Protein AF-A0AAW6U6F9-F1 (afdb_monomer_lite)

pLDDT: mean 71.2, std 16.01, range [40.53, 93.12]

Secondary structure (DSSP, 8-state):
---SSSHHHHHHHHHHHHHHT-PPPP------EEE--TTT--EEE-PPP------PPPP------PPPP---PPP--PPPP----PPPP-------PPP--PPPPEEEEEEEE-TTS-EEEEEEEEETTEEE-TTS-EESSPPPHHHHHHHHT-

Organism: NCBI:txid3044600

Foldseek 3Di:
DDDDPPVVVVVVVVVVVVVVPDDDDDDDPQPWDWDDDPPPDTDTDGDDDDDDDDDDDDDDDPPPDPDDDPPPDDDDDDDDDDDDPDDDDDPDDDPDDPPPPDPDFDWDWDWAQDPVRDIDIWIWTDDPQWTATPVGDIGSDDDDNVVVCVVVPD

Radius of gyration: 53.44 Å; chains: 1; bounding box: 116×43×104 Å

Sequence (154 aa):
MTRQRLIPIVTVVAVLFALLATPAPAQAKTSARVVISPDIGLGIWIGRNVERHRPYGPPRRPVVVPVPRLRRFKPVWTPPPRVVVVPPPVVRRVIVAPPVVEPAPTTITVWITNSNGSMTSIQLTREGSWYRGPRGEYYTSIPTNEQLRVVYGF

Structure (mmCIF, N/CA/C/O backbone):
data_AF-A0AAW6U6F9-F1
#
_entry.id   AF-A0AAW6U6F9-F1
#
loop_
_atom_site.group_PDB
_atom_site.id
_atom_site.type_symbol
_atom_site.label_atom_id
_atom_site.label_alt_id
_atom_site.label_comp_id
_atom_site.label_asym_id
_atom_site.label_entity_id
_atom_site.label_seq_id
_atom_site.pdbx_PDB_ins_code
_atom_site.Cartn_x
_atom_site.Cartn_y
_atom_site.Cartn_z
_atom_site.occupancy
_atom_site.B_iso_or_equiv
_atom_site.auth_seq_id
_atom_site.auth_comp_id
_atom_site.auth_asym_id
_atom_site.auth_atom_id
_atom_site.pdbx_PDB_model_num
ATOM 1 N N . MET A 1 1 ? 59.796 -7.684 31.134 1.00 49.34 1 MET A N 1
ATOM 2 C CA . MET A 1 1 ? 60.751 -8.336 30.210 1.00 49.34 1 MET A CA 1
ATOM 3 C C . MET A 1 1 ? 60.097 -8.515 28.840 1.00 49.34 1 MET A C 1
ATOM 5 O O . MET A 1 1 ? 58.928 -8.867 28.782 1.00 49.34 1 MET A O 1
ATOM 9 N N . THR A 1 2 ? 60.871 -8.221 27.783 1.00 56.47 2 THR A N 1
ATOM 10 C CA . THR A 1 2 ? 60.766 -8.703 26.382 1.00 56.47 2 THR A CA 1
ATOM 11 C C . THR A 1 2 ? 59.592 -8.271 25.481 1.00 56.47 2 THR A C 1
ATOM 13 O O . THR A 1 2 ? 58.750 -9.087 25.129 1.00 56.47 2 THR A O 1
ATOM 16 N N . ARG A 1 3 ? 59.635 -7.030 24.958 1.00 56.12 3 ARG A N 1
ATOM 17 C CA . ARG A 1 3 ? 59.036 -6.634 23.652 1.00 56.12 3 ARG A CA 1
ATOM 18 C C . ARG A 1 3 ? 59.840 -5.528 22.942 1.00 56.12 3 ARG A C 1
ATOM 20 O O . ARG A 1 3 ? 59.291 -4.532 22.496 1.00 56.12 3 ARG A O 1
ATOM 27 N N . GLN A 1 4 ? 61.165 -5.669 22.863 1.00 55.50 4 GLN A N 1
ATOM 28 C CA . GLN A 1 4 ? 62.021 -4.584 22.347 1.00 55.50 4 GLN A CA 1
ATOM 29 C C . GLN A 1 4 ? 63.165 -5.049 21.433 1.00 55.50 4 GLN A C 1
ATOM 31 O O . GLN A 1 4 ? 64.184 -4.380 21.325 1.00 55.50 4 GLN A O 1
ATOM 36 N N . ARG A 1 5 ? 63.020 -6.208 20.772 1.00 56.69 5 ARG A N 1
ATOM 37 C CA . ARG A 1 5 ? 64.068 -6.764 19.888 1.00 56.69 5 ARG A CA 1
ATOM 38 C C . ARG A 1 5 ? 63.605 -7.196 18.488 1.00 56.69 5 ARG A C 1
ATOM 40 O O . ARG A 1 5 ? 64.363 -7.854 17.794 1.00 56.69 5 ARG A O 1
ATOM 47 N N . LEU A 1 6 ? 62.399 -6.821 18.048 1.00 57.53 6 LEU A N 1
ATOM 48 C CA . LEU A 1 6 ? 61.885 -7.201 16.716 1.00 57.53 6 LEU A CA 1
ATOM 49 C C . LEU A 1 6 ? 61.965 -6.097 15.651 1.00 57.53 6 LEU A C 1
ATOM 51 O O . LEU A 1 6 ? 61.829 -6.388 14.469 1.00 57.53 6 LEU A O 1
ATOM 55 N N . ILE A 1 7 ? 62.244 -4.849 16.032 1.00 55.44 7 ILE A N 1
ATOM 56 C CA . ILE A 1 7 ? 62.323 -3.733 15.078 1.00 55.44 7 ILE A CA 1
ATOM 57 C C . ILE A 1 7 ? 63.614 -3.733 14.223 1.00 55.44 7 ILE A C 1
ATOM 59 O O . ILE A 1 7 ? 63.504 -3.424 13.039 1.00 55.44 7 ILE A O 1
ATOM 63 N N . PRO A 1 8 ? 64.818 -4.129 14.701 1.00 55.91 8 PRO A N 1
ATOM 64 C CA . PRO A 1 8 ? 66.014 -4.018 13.858 1.00 55.91 8 PRO A CA 1
ATOM 65 C C . PRO A 1 8 ? 66.144 -5.133 12.806 1.00 55.91 8 PRO A C 1
ATOM 67 O O . PRO A 1 8 ? 66.961 -5.019 11.902 1.00 55.91 8 PRO A O 1
ATOM 70 N N . ILE A 1 9 ? 65.364 -6.216 12.897 1.00 58.59 9 ILE A N 1
ATOM 71 C CA . ILE A 1 9 ? 65.490 -7.361 11.978 1.00 58.59 9 ILE A CA 1
ATOM 72 C C . ILE A 1 9 ? 64.765 -7.086 10.654 1.00 58.59 9 ILE A C 1
ATOM 74 O O . ILE A 1 9 ? 65.253 -7.455 9.589 1.00 58.59 9 ILE A O 1
ATOM 78 N N . VAL A 1 10 ? 63.633 -6.378 10.694 1.00 59.34 10 VAL A N 1
ATOM 79 C CA . VAL A 1 10 ? 62.832 -6.091 9.492 1.00 59.34 10 VAL A CA 1
ATOM 80 C C . VAL A 1 10 ? 63.533 -5.083 8.571 1.00 59.34 10 VAL A C 1
ATOM 82 O O . VAL A 1 10 ? 63.448 -5.200 7.350 1.00 59.34 10 VAL A O 1
ATOM 85 N N . THR A 1 11 ? 64.295 -4.135 9.124 1.00 61.22 11 THR A N 1
ATOM 86 C CA . THR A 1 11 ? 65.036 -3.144 8.326 1.00 61.22 11 THR A CA 1
ATOM 87 C C . THR A 1 11 ? 66.242 -3.748 7.605 1.00 61.22 11 THR A C 1
ATOM 89 O O . THR A 1 11 ? 66.498 -3.397 6.455 1.00 61.22 11 THR A O 1
ATOM 92 N N . VAL A 1 12 ? 66.946 -4.703 8.221 1.00 65.56 12 VAL A N 1
ATOM 93 C CA . VAL A 1 12 ? 68.102 -5.371 7.596 1.00 65.56 12 VAL A CA 1
ATOM 94 C C . VAL A 1 12 ? 67.678 -6.213 6.386 1.00 65.56 12 VAL A C 1
ATOM 96 O O . VAL A 1 12 ? 68.359 -6.200 5.362 1.00 65.56 12 VAL A O 1
ATOM 99 N N . VAL A 1 13 ? 66.524 -6.884 6.455 1.00 65.69 13 VAL A N 1
ATOM 100 C CA . VAL A 1 13 ? 66.012 -7.703 5.340 1.00 65.69 13 VAL A CA 1
ATOM 101 C C . VAL A 1 13 ? 65.607 -6.839 4.139 1.00 65.69 13 VAL A C 1
ATOM 103 O O . VAL A 1 13 ? 65.897 -7.207 3.001 1.00 65.69 13 VAL A O 1
ATOM 106 N N . ALA A 1 14 ? 65.012 -5.664 4.366 1.00 58.50 14 ALA A N 1
ATOM 107 C CA . ALA A 1 14 ? 64.622 -4.754 3.285 1.00 58.50 14 ALA A CA 1
ATOM 108 C C . ALA A 1 14 ? 65.833 -4.156 2.539 1.00 58.50 14 ALA A C 1
ATOM 110 O O . ALA A 1 14 ? 65.817 -4.065 1.311 1.00 58.50 14 ALA A O 1
ATOM 111 N N . VAL A 1 15 ? 66.907 -3.805 3.257 1.00 60.84 15 VAL A N 1
ATOM 112 C CA . VAL A 1 15 ? 68.148 -3.298 2.638 1.00 60.84 15 VAL A CA 1
ATOM 113 C C . VAL A 1 15 ? 68.863 -4.400 1.850 1.00 60.84 15 VAL A C 1
ATOM 115 O O . VAL A 1 15 ? 69.363 -4.147 0.754 1.00 60.84 15 VAL A O 1
ATOM 118 N N . LEU A 1 16 ? 68.858 -5.638 2.355 1.00 59.59 16 LEU A N 1
ATOM 119 C CA . LEU A 1 16 ? 69.468 -6.772 1.659 1.00 59.59 16 LEU A CA 1
ATOM 120 C C . LEU A 1 16 ? 68.742 -7.095 0.343 1.00 59.59 16 LEU A C 1
ATOM 122 O O . LEU A 1 16 ? 69.390 -7.357 -0.670 1.00 59.59 16 LEU A O 1
ATOM 126 N N . PHE A 1 17 ? 67.408 -7.014 0.327 1.00 56.38 17 PHE A N 1
ATOM 127 C CA . PHE A 1 17 ? 66.619 -7.253 -0.885 1.00 56.38 17 PHE A CA 1
ATOM 128 C C . PHE A 1 17 ? 66.815 -6.152 -1.942 1.00 56.38 17 PHE A C 1
ATOM 130 O O . PHE A 1 17 ? 66.846 -6.445 -3.136 1.00 56.38 17 PHE A O 1
ATOM 137 N N . ALA A 1 18 ? 67.024 -4.900 -1.518 1.00 56.25 18 ALA A N 1
ATOM 138 C CA . ALA A 1 18 ? 67.347 -3.794 -2.420 1.00 56.25 18 ALA A CA 1
ATOM 139 C C . ALA A 1 18 ? 68.764 -3.904 -3.020 1.00 56.25 18 ALA A C 1
ATOM 141 O O . ALA A 1 18 ? 68.969 -3.508 -4.166 1.00 56.25 18 ALA A O 1
ATOM 142 N N . LEU A 1 19 ? 69.730 -4.485 -2.294 1.00 56.97 19 LEU A N 1
ATOM 143 C CA . LEU A 1 19 ? 71.067 -4.754 -2.841 1.00 56.97 19 LEU A CA 1
ATOM 144 C C . LEU A 1 19 ? 71.080 -5.909 -3.857 1.00 56.97 19 LEU A C 1
ATOM 146 O O . LEU A 1 19 ? 71.843 -5.864 -4.822 1.00 56.97 19 LEU A O 1
ATOM 150 N N . LEU A 1 20 ? 70.238 -6.928 -3.663 1.00 54.41 20 LEU A N 1
ATOM 151 C CA . LEU A 1 20 ? 70.160 -8.096 -4.553 1.00 54.41 20 LEU A CA 1
ATOM 152 C C . LEU A 1 20 ? 69.439 -7.811 -5.882 1.00 54.41 20 LEU A C 1
ATOM 154 O O . LEU A 1 20 ? 69.618 -8.558 -6.840 1.00 54.41 20 LEU A O 1
ATOM 158 N N . ALA A 1 21 ? 68.663 -6.730 -5.970 1.00 56.44 21 ALA A N 1
ATOM 159 C CA . ALA A 1 21 ? 67.891 -6.364 -7.158 1.00 56.44 21 ALA A CA 1
ATOM 160 C C . ALA A 1 21 ? 68.538 -5.227 -7.976 1.00 56.44 21 ALA A C 1
ATOM 162 O O . ALA A 1 21 ? 67.852 -4.307 -8.420 1.00 56.44 21 ALA A O 1
ATOM 163 N N . THR A 1 22 ? 69.856 -5.273 -8.196 1.00 56.44 22 THR A N 1
ATOM 164 C CA . THR A 1 22 ? 70.528 -4.347 -9.124 1.00 56.44 22 THR A CA 1
ATOM 165 C C . THR A 1 22 ? 70.576 -4.941 -10.540 1.00 56.44 22 THR A C 1
ATOM 167 O O . THR A 1 22 ? 71.253 -5.945 -10.763 1.00 56.44 22 THR A O 1
ATOM 170 N N . PRO A 1 23 ? 69.882 -4.364 -11.541 1.00 51.75 23 PRO A N 1
ATOM 171 C CA . PRO A 1 23 ? 70.108 -4.738 -12.931 1.00 51.75 23 PRO A CA 1
ATOM 172 C C . PRO A 1 23 ? 71.481 -4.221 -13.383 1.00 51.75 23 PRO A C 1
ATOM 174 O O . PRO A 1 23 ? 71.801 -3.040 -13.240 1.00 51.75 23 PRO A O 1
ATOM 177 N N . ALA A 1 24 ? 72.297 -5.121 -13.931 1.00 50.06 24 ALA A N 1
ATOM 178 C CA . ALA A 1 24 ? 73.609 -4.816 -14.489 1.00 50.06 24 ALA A CA 1
ATOM 179 C C . ALA A 1 24 ? 73.515 -3.729 -15.584 1.00 50.06 24 ALA A C 1
ATOM 181 O O . ALA A 1 24 ? 72.732 -3.887 -16.525 1.00 50.06 24 ALA A O 1
ATOM 182 N N . PRO A 1 25 ? 74.317 -2.647 -15.532 1.00 49.09 25 PRO A N 1
ATOM 183 C CA . PRO A 1 25 ? 74.393 -1.707 -16.639 1.00 49.09 25 PRO A CA 1
ATOM 184 C C . PRO A 1 25 ? 75.186 -2.346 -17.785 1.00 49.09 25 PRO A C 1
ATOM 186 O O . PRO A 1 25 ? 76.371 -2.655 -17.650 1.00 49.09 25 PRO A O 1
ATOM 189 N N . ALA A 1 26 ? 74.527 -2.546 -18.928 1.00 48.19 26 ALA A N 1
ATOM 190 C CA . ALA A 1 26 ? 75.173 -2.956 -20.167 1.00 48.19 26 ALA A CA 1
ATOM 191 C C . ALA A 1 26 ? 76.315 -1.982 -20.501 1.00 48.19 26 ALA A C 1
ATOM 193 O O . ALA A 1 26 ? 76.119 -0.780 -20.687 1.00 48.19 26 ALA A O 1
ATOM 194 N N . GLN A 1 27 ? 77.527 -2.525 -20.544 1.00 48.22 27 GLN A N 1
ATOM 195 C CA . GLN A 1 27 ? 78.779 -1.809 -20.731 1.00 48.22 27 GLN A CA 1
ATOM 196 C C . GLN A 1 27 ? 78.918 -1.324 -22.188 1.00 48.22 27 GLN A C 1
ATOM 198 O O . GLN A 1 27 ? 79.653 -1.896 -22.988 1.00 48.22 27 GLN A O 1
ATOM 203 N N . ALA A 1 28 ? 78.221 -0.248 -22.557 1.00 43.94 28 ALA A N 1
ATOM 204 C CA . ALA A 1 28 ? 78.501 0.484 -23.787 1.00 43.94 28 ALA A CA 1
ATOM 205 C C . ALA A 1 28 ? 79.677 1.441 -23.535 1.00 43.94 28 ALA A C 1
ATOM 207 O O . ALA A 1 28 ? 79.509 2.510 -22.945 1.00 43.94 28 ALA A O 1
ATOM 208 N N . LYS A 1 29 ? 80.886 1.058 -23.974 1.00 49.31 29 LYS A N 1
ATOM 209 C CA . LYS A 1 29 ? 82.058 1.951 -24.027 1.00 49.31 29 LYS A CA 1
ATOM 210 C C . LYS A 1 29 ? 81.768 3.104 -24.992 1.00 49.31 29 LYS A C 1
ATOM 212 O O . LYS A 1 29 ? 82.071 3.036 -26.179 1.00 49.31 29 LYS A O 1
ATOM 217 N N . THR A 1 30 ? 81.179 4.165 -24.459 1.00 44.19 30 THR A N 1
ATOM 218 C CA . THR A 1 30 ? 80.916 5.415 -25.168 1.00 44.19 30 THR A CA 1
ATOM 219 C C . THR A 1 30 ? 81.812 6.459 -24.527 1.00 44.19 30 THR A C 1
ATOM 221 O O . THR A 1 30 ? 81.578 6.882 -23.399 1.00 44.19 30 THR A O 1
ATOM 224 N N . SER A 1 31 ? 82.905 6.816 -25.197 1.00 50.88 31 SER A N 1
ATOM 225 C CA . SER A 1 31 ? 83.796 7.878 -24.734 1.00 50.88 31 SER A CA 1
ATOM 226 C C . SER A 1 31 ? 83.095 9.223 -24.925 1.00 50.88 31 SER A C 1
ATOM 228 O O . SER A 1 31 ? 83.178 9.823 -25.995 1.00 50.88 31 SER A O 1
ATOM 230 N N . ALA A 1 32 ? 82.365 9.668 -23.906 1.00 43.59 32 ALA A N 1
ATOM 231 C CA . ALA A 1 32 ? 81.801 11.006 -23.844 1.00 43.59 32 ALA A CA 1
ATOM 232 C C . ALA A 1 32 ? 82.883 11.973 -23.350 1.00 43.59 32 ALA A C 1
ATOM 234 O O . ALA A 1 32 ? 83.459 11.779 -22.278 1.00 43.59 32 ALA A O 1
ATOM 235 N N . ARG A 1 33 ? 83.177 13.013 -24.132 1.00 53.19 33 ARG A N 1
ATOM 236 C CA . ARG A 1 33 ? 83.961 14.159 -23.664 1.00 53.19 33 ARG A CA 1
ATOM 237 C C . ARG A 1 33 ? 83.014 15.328 -23.447 1.00 53.19 33 ARG A C 1
ATOM 239 O O . ARG A 1 33 ? 82.230 15.664 -24.329 1.00 53.19 33 ARG A O 1
ATOM 246 N N . VAL A 1 34 ? 83.103 15.921 -22.263 1.00 47.06 34 VAL A N 1
ATOM 247 C CA . VAL A 1 34 ? 82.388 17.145 -21.910 1.00 47.06 34 VAL A CA 1
ATOM 248 C C . VAL A 1 34 ? 83.285 18.314 -22.289 1.00 47.06 34 VAL A C 1
ATOM 250 O O . VAL A 1 34 ? 84.430 18.384 -21.844 1.00 47.06 34 VAL A O 1
ATOM 253 N N . VAL A 1 35 ? 82.777 19.207 -23.132 1.00 54.94 35 VAL A N 1
ATOM 254 C CA . VAL A 1 35 ? 83.449 20.458 -23.485 1.00 54.94 35 VAL A CA 1
ATOM 255 C C . VAL A 1 35 ? 82.568 21.591 -22.977 1.00 54.94 35 VAL A C 1
ATOM 257 O O . VAL A 1 35 ? 81.384 21.649 -23.303 1.00 54.94 35 VAL A O 1
ATOM 260 N N . ILE A 1 36 ? 83.130 22.463 -22.143 1.00 44.50 36 ILE A N 1
ATOM 261 C CA . ILE A 1 36 ? 82.442 23.650 -21.631 1.00 44.50 36 ILE A CA 1
ATOM 262 C C . ILE A 1 36 ? 82.895 24.823 -22.497 1.00 44.50 36 ILE A C 1
ATOM 264 O O . ILE A 1 36 ? 84.073 25.171 -22.482 1.00 44.50 36 ILE A O 1
ATOM 268 N N . SER A 1 37 ? 81.972 25.399 -23.268 1.00 48.12 37 SE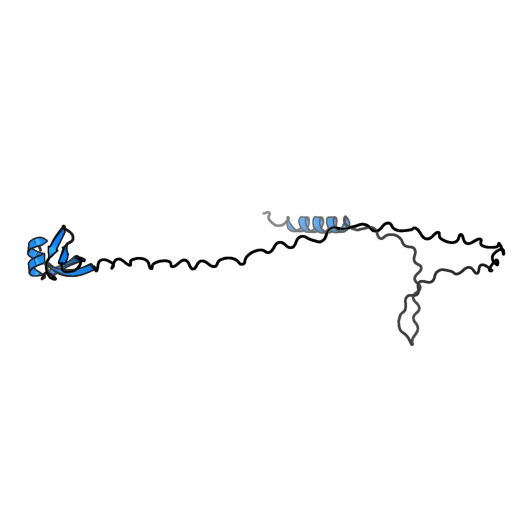R A N 1
ATOM 269 C CA . SER A 1 37 ? 82.209 26.608 -24.063 1.00 48.12 37 SER A CA 1
ATOM 270 C C . SER A 1 37 ? 81.341 27.740 -23.507 1.00 48.12 37 SER A C 1
ATOM 272 O O . SER A 1 37 ? 80.160 27.495 -23.246 1.00 48.12 37 SER A O 1
ATOM 274 N N . PRO A 1 38 ? 81.880 28.953 -23.303 1.00 51.78 38 PRO A N 1
ATOM 275 C CA . PRO A 1 38 ? 81.191 30.000 -22.547 1.00 51.78 38 PRO A CA 1
ATOM 276 C C . PRO A 1 38 ? 79.969 30.609 -23.255 1.00 51.78 38 PRO A C 1
ATOM 278 O O . PRO A 1 38 ? 79.126 31.180 -22.575 1.00 51.78 38 PRO A O 1
ATOM 281 N N . ASP A 1 39 ? 79.811 30.425 -24.572 1.00 55.97 39 ASP A N 1
ATOM 282 C CA . ASP A 1 39 ? 78.799 31.170 -25.340 1.00 55.97 39 ASP A CA 1
ATOM 283 C C . ASP A 1 39 ? 77.547 30.371 -25.761 1.00 55.97 39 ASP A C 1
ATOM 285 O O . ASP A 1 39 ? 76.578 30.972 -26.214 1.00 55.97 39 ASP A O 1
ATOM 289 N N . ILE A 1 40 ? 77.522 29.029 -25.661 1.00 53.28 40 ILE A N 1
ATOM 290 C CA . ILE A 1 40 ? 76.425 28.199 -26.240 1.00 53.28 40 ILE A CA 1
ATOM 291 C C . ILE A 1 40 ? 75.964 27.039 -25.319 1.00 53.28 40 ILE A C 1
ATOM 293 O O . ILE A 1 40 ? 75.127 26.217 -25.683 1.00 53.28 40 ILE A O 1
ATOM 297 N N . GLY A 1 41 ? 76.416 26.994 -24.064 1.00 44.59 41 GLY A N 1
ATOM 298 C CA . GLY A 1 41 ? 75.934 26.001 -23.098 1.00 44.59 41 GLY A CA 1
ATOM 299 C C . GLY A 1 41 ? 76.492 24.585 -23.307 1.00 44.59 41 GLY A C 1
ATOM 300 O O . GLY A 1 41 ? 77.196 24.274 -24.267 1.00 44.59 41 GLY A O 1
ATOM 301 N N . LEU A 1 42 ? 76.246 23.730 -22.315 1.00 40.53 42 LEU A N 1
ATOM 302 C CA . LEU A 1 42 ? 76.934 22.454 -22.114 1.00 40.53 42 LEU A CA 1
ATOM 303 C C . LEU A 1 42 ? 76.421 21.382 -23.096 1.00 40.53 42 LEU A C 1
ATOM 305 O O . LEU A 1 42 ? 75.276 20.945 -22.997 1.00 40.53 42 LEU A O 1
ATOM 309 N N . GLY A 1 43 ? 77.264 20.950 -24.040 1.00 46.22 43 GLY A N 1
ATOM 310 C CA . GLY A 1 43 ? 76.919 19.947 -25.054 1.00 46.22 43 GLY A CA 1
ATOM 311 C C . GLY A 1 43 ? 77.734 18.659 -24.912 1.00 46.22 43 GLY A C 1
ATOM 312 O O . GLY A 1 43 ? 78.957 18.699 -24.792 1.00 46.22 43 GLY A O 1
ATOM 313 N N . ILE A 1 44 ? 77.068 17.501 -24.951 1.00 46.56 44 ILE A N 1
ATOM 314 C CA . ILE A 1 44 ? 77.718 16.181 -24.981 1.00 46.56 44 ILE A CA 1
ATOM 315 C C . ILE A 1 44 ? 77.862 15.762 -26.448 1.00 46.56 44 ILE A C 1
ATOM 317 O O . ILE A 1 44 ? 76.860 15.554 -27.130 1.00 46.56 44 ILE A O 1
ATOM 321 N N . TRP A 1 45 ? 79.096 15.627 -26.942 1.00 50.50 45 TRP A N 1
ATOM 322 C CA . TRP A 1 45 ? 79.371 15.194 -28.319 1.00 50.50 45 TRP A CA 1
ATOM 323 C C . TRP A 1 45 ? 79.844 13.735 -28.340 1.00 50.50 45 TRP A C 1
ATOM 325 O O . TRP A 1 45 ? 80.841 13.386 -27.707 1.00 50.50 45 TRP A O 1
ATOM 335 N N . ILE A 1 46 ? 79.136 12.873 -29.077 1.00 46.72 46 ILE A N 1
ATOM 336 C CA . ILE A 1 46 ? 79.478 11.453 -29.259 1.00 46.72 46 ILE A CA 1
ATOM 337 C C . ILE A 1 46 ? 79.916 11.261 -30.716 1.00 46.72 46 ILE A C 1
ATOM 339 O O . ILE A 1 46 ? 79.100 10.998 -31.595 1.00 46.72 46 ILE A O 1
ATOM 343 N N . GLY A 1 47 ? 81.211 11.439 -30.989 1.00 48.78 47 GLY A N 1
ATOM 344 C CA . GLY A 1 47 ? 81.790 11.284 -32.328 1.00 48.78 47 GLY A CA 1
ATOM 345 C C . GLY A 1 47 ? 82.529 9.954 -32.498 1.00 48.78 47 GLY A C 1
ATOM 346 O O . GLY A 1 47 ? 83.394 9.621 -31.689 1.00 48.78 47 GLY A O 1
ATOM 347 N N . ARG A 1 48 ? 82.222 9.196 -33.561 1.00 44.84 48 ARG A N 1
ATOM 348 C CA . ARG A 1 48 ? 83.038 8.053 -34.014 1.00 44.84 48 ARG A CA 1
ATOM 349 C C . ARG A 1 48 ? 84.259 8.564 -34.785 1.00 44.84 48 ARG A C 1
ATOM 351 O O . ARG A 1 48 ? 84.136 9.463 -35.608 1.00 44.84 48 ARG A O 1
ATOM 358 N N . ASN A 1 49 ? 85.419 7.972 -34.514 1.00 46.88 49 ASN A N 1
ATOM 359 C CA . ASN A 1 49 ? 86.693 8.255 -35.171 1.00 46.88 49 ASN A CA 1
ATOM 360 C C . ASN A 1 49 ? 86.589 7.958 -36.682 1.00 46.88 49 ASN A C 1
ATOM 362 O O . ASN A 1 49 ? 86.220 6.845 -37.056 1.00 46.88 49 ASN A O 1
ATOM 366 N N . VAL A 1 50 ? 86.851 8.946 -37.544 1.00 53.31 50 VAL A N 1
ATOM 367 C CA . VAL A 1 50 ? 86.740 8.803 -39.006 1.00 53.31 50 VAL A CA 1
ATOM 368 C C . VAL A 1 50 ? 88.140 8.649 -39.595 1.00 53.31 50 VAL A C 1
ATOM 370 O O . VAL A 1 50 ? 88.795 9.625 -39.962 1.00 53.31 50 VAL A O 1
ATOM 373 N N . GLU A 1 51 ? 88.598 7.403 -39.682 1.00 51.59 51 GLU A N 1
ATOM 374 C CA . GLU A 1 51 ? 89.764 7.020 -40.477 1.00 51.59 51 GLU A CA 1
ATOM 375 C C . GLU A 1 51 ? 89.455 7.307 -41.962 1.00 51.59 51 GLU A C 1
ATOM 377 O O . GLU A 1 51 ? 88.486 6.796 -42.533 1.00 51.59 51 GLU A O 1
ATOM 382 N N . ARG A 1 52 ? 90.237 8.185 -42.597 1.00 49.34 52 ARG A N 1
ATOM 383 C CA . ARG A 1 52 ? 90.017 8.625 -43.982 1.00 49.34 52 ARG A CA 1
ATOM 384 C C . ARG A 1 52 ? 90.406 7.521 -44.970 1.00 49.34 52 ARG A C 1
ATOM 386 O O . ARG A 1 52 ? 91.550 7.457 -45.416 1.00 49.34 52 ARG A O 1
ATOM 393 N N . HIS A 1 53 ? 89.452 6.690 -45.374 1.00 50.00 53 HIS A N 1
ATOM 394 C CA . HIS A 1 53 ? 89.621 5.823 -46.541 1.00 50.00 53 HIS A CA 1
ATOM 395 C C . HIS A 1 53 ? 89.572 6.653 -47.834 1.00 50.00 53 HIS A C 1
ATOM 397 O O . HIS A 1 53 ? 88.589 7.338 -48.116 1.00 50.00 53 HIS A O 1
ATOM 403 N N . ARG A 1 54 ? 90.643 6.591 -48.638 1.00 56.19 54 ARG A N 1
ATOM 404 C CA . ARG A 1 54 ? 90.653 7.117 -50.014 1.00 56.19 54 ARG A CA 1
ATOM 405 C C . ARG A 1 54 ? 89.574 6.394 -50.844 1.00 56.19 54 ARG A C 1
ATOM 407 O O . ARG A 1 54 ? 89.490 5.169 -50.747 1.00 56.19 54 ARG A O 1
ATOM 414 N N . PRO A 1 55 ? 88.779 7.093 -51.672 1.00 58.56 55 PRO A N 1
ATOM 415 C CA . PRO A 1 55 ? 87.756 6.437 -52.471 1.00 58.56 55 PRO A CA 1
ATOM 416 C C . PRO A 1 55 ? 88.394 5.705 -53.657 1.00 58.56 55 PRO A C 1
ATOM 418 O O . PRO A 1 55 ? 88.933 6.328 -54.570 1.00 58.56 55 PRO A O 1
ATOM 421 N N . TYR A 1 56 ? 88.303 4.375 -53.663 1.00 58.81 56 TYR A N 1
ATOM 422 C CA . TYR A 1 56 ? 88.416 3.597 -54.893 1.00 58.81 56 TYR A CA 1
ATOM 423 C C . TYR A 1 56 ? 87.156 3.860 -55.730 1.00 58.81 56 TYR A C 1
ATOM 425 O O . TYR A 1 56 ? 86.040 3.625 -55.268 1.00 58.81 56 TYR A O 1
ATOM 433 N N . GLY A 1 57 ? 87.320 4.391 -56.945 1.00 63.28 57 GLY A N 1
ATOM 434 C CA . GLY A 1 57 ? 86.211 4.577 -57.883 1.00 63.28 57 GLY A CA 1
ATOM 435 C C . GLY A 1 57 ? 85.631 3.226 -58.331 1.00 63.28 57 GLY A C 1
ATOM 436 O O . GLY A 1 57 ? 86.383 2.258 -58.461 1.00 63.28 57 GLY A O 1
ATOM 437 N N . PRO A 1 58 ? 84.312 3.120 -58.567 1.00 65.50 58 PRO A N 1
ATOM 438 C CA . PRO A 1 58 ? 83.694 1.849 -58.923 1.00 65.50 58 PRO A CA 1
ATOM 439 C C . PRO A 1 58 ? 84.138 1.386 -60.324 1.00 65.50 58 PRO A C 1
ATOM 441 O O . PRO A 1 58 ? 84.258 2.211 -61.237 1.00 65.50 58 PRO A O 1
ATOM 444 N N . PRO A 1 59 ? 84.350 0.074 -60.543 1.00 60.78 59 PRO A N 1
ATOM 445 C CA . PRO A 1 59 ? 84.635 -0.448 -61.872 1.00 60.78 59 PRO A CA 1
ATOM 446 C C . PRO A 1 59 ? 83.425 -0.230 -62.790 1.00 60.78 59 PRO A C 1
ATOM 448 O O . PRO A 1 59 ? 82.299 -0.609 -62.466 1.00 60.78 59 PRO A O 1
ATOM 451 N N . ARG A 1 60 ? 83.665 0.364 -63.963 1.00 59.88 60 ARG A N 1
ATOM 452 C CA . ARG A 1 60 ? 82.656 0.571 -65.011 1.00 59.88 60 ARG A CA 1
ATOM 453 C C . ARG A 1 60 ? 82.305 -0.768 -65.663 1.00 59.88 60 ARG A C 1
ATOM 455 O O . ARG A 1 60 ? 82.877 -1.132 -66.685 1.00 59.88 60 ARG A O 1
ATOM 462 N N . ARG A 1 61 ? 81.378 -1.519 -65.070 1.00 65.44 61 ARG A N 1
ATOM 463 C CA . ARG A 1 61 ? 80.689 -2.619 -65.759 1.00 65.44 61 ARG A CA 1
ATOM 464 C C . ARG A 1 61 ? 79.325 -2.120 -66.245 1.00 65.44 61 ARG A C 1
ATOM 466 O O . ARG A 1 61 ? 78.666 -1.400 -65.495 1.00 65.44 61 ARG A O 1
ATOM 473 N N . PRO A 1 62 ? 78.889 -2.470 -67.467 1.00 67.12 62 PRO A N 1
ATOM 474 C CA . PRO A 1 62 ? 77.543 -2.144 -67.914 1.00 67.12 62 PRO A CA 1
ATOM 475 C C . PRO A 1 62 ? 76.540 -2.878 -67.018 1.00 67.12 62 PRO A C 1
ATOM 477 O O . PRO A 1 62 ? 76.540 -4.106 -66.931 1.00 67.12 62 PRO A O 1
ATOM 480 N N . VAL A 1 63 ? 75.709 -2.115 -66.311 1.00 68.31 63 VAL A N 1
ATOM 481 C CA . VAL A 1 63 ? 74.603 -2.658 -65.521 1.00 68.31 63 VAL A CA 1
ATOM 482 C C . VAL A 1 63 ? 73.504 -3.049 -66.504 1.00 68.31 63 VAL A C 1
ATOM 484 O O . VAL A 1 63 ? 72.791 -2.192 -67.021 1.00 68.31 63 VAL A O 1
ATOM 487 N N . VAL A 1 64 ? 73.378 -4.343 -66.797 1.00 72.44 64 VAL A N 1
ATOM 488 C CA . VAL A 1 64 ? 72.226 -4.870 -67.535 1.00 72.44 64 VAL A CA 1
ATOM 489 C C . VAL A 1 64 ? 71.038 -4.852 -66.579 1.00 72.44 64 VAL A C 1
ATOM 491 O O . VAL A 1 64 ? 70.933 -5.706 -65.701 1.00 72.44 64 VAL A O 1
ATOM 494 N N . VAL A 1 65 ? 70.163 -3.855 -66.708 1.00 74.25 65 VAL A N 1
ATOM 495 C CA . VAL A 1 65 ? 68.915 -3.798 -65.940 1.00 74.25 65 VAL A CA 1
ATOM 496 C C . VAL A 1 65 ? 67.893 -4.697 -66.643 1.00 74.25 65 VAL A C 1
ATOM 498 O O . VAL A 1 65 ? 67.499 -4.385 -67.770 1.00 74.25 65 VAL A O 1
ATOM 501 N N . PRO A 1 66 ? 67.447 -5.814 -66.041 1.00 71.44 66 PRO A N 1
ATOM 502 C CA . PRO A 1 66 ? 66.370 -6.597 -66.626 1.00 71.44 66 PRO A CA 1
ATOM 503 C C . PRO A 1 66 ? 65.083 -5.767 -66.592 1.00 71.44 66 PRO A C 1
ATOM 505 O O . PRO A 1 66 ? 64.639 -5.325 -65.533 1.00 71.44 66 PRO A O 1
ATOM 508 N N . VAL A 1 67 ? 64.480 -5.552 -67.761 1.00 76.62 67 VAL A N 1
ATOM 509 C CA . VAL A 1 67 ? 63.193 -4.859 -67.876 1.00 76.62 67 VAL A CA 1
ATOM 510 C C . VAL A 1 67 ? 62.134 -5.670 -67.114 1.00 76.62 67 VAL A C 1
ATOM 512 O O . VAL A 1 67 ? 61.968 -6.863 -67.398 1.00 76.62 67 VAL A O 1
ATOM 515 N N . PRO A 1 68 ? 61.409 -5.078 -66.145 1.00 71.62 68 PRO A N 1
ATOM 516 C CA . PRO A 1 68 ? 60.402 -5.805 -65.391 1.00 71.62 68 PRO A CA 1
ATOM 517 C C . PRO A 1 68 ? 59.254 -6.193 -66.325 1.00 71.62 68 PRO A C 1
ATOM 519 O O . PRO A 1 68 ? 58.573 -5.343 -66.897 1.00 71.62 68 PRO A O 1
ATOM 522 N N . ARG A 1 69 ? 59.024 -7.500 -66.493 1.00 69.62 69 ARG A N 1
ATOM 523 C CA . ARG A 1 69 ? 57.854 -7.992 -67.227 1.00 69.62 69 ARG A CA 1
ATOM 524 C C . ARG A 1 69 ? 56.598 -7.576 -66.464 1.00 69.62 69 ARG A C 1
ATOM 526 O O . ARG A 1 69 ? 56.411 -7.992 -65.321 1.00 69.62 69 ARG A O 1
ATOM 533 N N . LEU A 1 70 ? 55.733 -6.789 -67.105 1.00 68.06 70 LEU A N 1
ATOM 534 C CA . LEU A 1 70 ? 54.413 -6.444 -66.579 1.00 68.06 70 LEU A CA 1
ATOM 535 C C . LEU A 1 70 ? 53.629 -7.740 -66.339 1.00 68.06 70 LEU A C 1
ATOM 537 O O . LEU A 1 70 ? 53.189 -8.404 -67.279 1.00 68.06 70 LEU A O 1
ATOM 541 N N . ARG A 1 71 ? 53.479 -8.137 -65.072 1.00 65.56 71 ARG A N 1
ATOM 542 C CA . ARG A 1 71 ? 52.602 -9.251 -64.712 1.00 65.56 71 ARG A CA 1
ATOM 543 C C . ARG A 1 71 ? 51.167 -8.810 -64.994 1.00 65.56 71 ARG A C 1
ATOM 545 O O . ARG A 1 71 ? 50.671 -7.886 -64.357 1.00 65.56 71 ARG A O 1
ATOM 552 N N . ARG A 1 72 ? 50.496 -9.465 -65.948 1.00 68.50 72 ARG A N 1
ATOM 553 C CA . ARG A 1 72 ? 49.044 -9.323 -66.120 1.00 68.50 72 ARG A CA 1
ATOM 554 C C . ARG A 1 72 ? 48.367 -9.864 -64.865 1.00 68.50 72 ARG A C 1
ATOM 556 O O . ARG A 1 72 ? 48.333 -11.076 -64.655 1.00 68.50 72 ARG A O 1
ATOM 563 N N . PHE A 1 73 ? 47.843 -8.972 -64.034 1.00 68.38 73 PHE A N 1
ATOM 564 C CA . PHE A 1 73 ? 46.951 -9.358 -62.951 1.00 68.38 73 PHE A CA 1
ATOM 565 C C . PHE A 1 73 ? 45.642 -9.869 -63.556 1.00 68.38 73 PHE A C 1
ATOM 567 O O . PHE A 1 73 ? 45.065 -9.230 -64.436 1.00 68.38 73 PHE A O 1
ATOM 574 N N . LYS A 1 74 ? 45.192 -11.046 -63.113 1.00 74.19 74 LYS A N 1
ATOM 575 C CA . LYS A 1 74 ? 43.852 -11.534 -63.446 1.00 74.19 74 LYS A CA 1
ATOM 576 C C . LYS A 1 74 ? 42.850 -10.769 -62.574 1.00 74.19 74 LYS A C 1
ATOM 578 O O . LYS A 1 74 ? 43.081 -10.699 -61.366 1.00 74.19 74 LYS A O 1
ATOM 583 N N . PRO A 1 75 ? 41.773 -10.200 -63.137 1.00 70.81 75 PRO A N 1
ATOM 584 C CA . PRO A 1 75 ? 40.747 -9.562 -62.328 1.00 70.81 75 PRO A CA 1
ATOM 585 C C . PRO A 1 75 ? 40.098 -10.621 -61.432 1.00 70.81 75 PRO A C 1
ATOM 587 O O . PRO A 1 75 ? 39.575 -11.624 -61.917 1.00 70.81 75 PRO A O 1
ATOM 590 N N . VAL A 1 76 ? 40.182 -10.418 -60.119 1.00 78.31 76 VAL A N 1
ATOM 591 C CA . VAL A 1 76 ? 39.459 -11.231 -59.141 1.00 78.31 76 VAL A CA 1
ATOM 592 C C . VAL A 1 76 ? 38.039 -10.688 -59.098 1.00 78.31 76 VAL A C 1
ATOM 594 O O . VAL A 1 76 ? 37.825 -9.550 -58.688 1.00 78.31 76 VAL A O 1
ATOM 597 N N . TRP A 1 77 ? 37.077 -11.473 -59.574 1.00 75.94 77 TRP A N 1
ATOM 598 C CA . TRP A 1 77 ? 35.669 -11.109 -59.476 1.00 75.94 77 TRP A CA 1
ATOM 599 C C . TRP A 1 77 ? 35.193 -11.358 -58.045 1.00 75.94 77 TRP A C 1
ATOM 601 O O . TRP A 1 77 ? 35.159 -12.502 -57.590 1.00 75.94 77 TRP A O 1
ATOM 611 N N . THR A 1 78 ? 34.855 -10.290 -57.327 1.00 78.62 78 THR A N 1
ATOM 612 C CA . THR A 1 78 ? 34.184 -10.375 -56.030 1.00 78.62 78 THR A CA 1
ATOM 613 C C . THR A 1 78 ? 32.684 -10.151 -56.222 1.00 78.62 78 THR A C 1
ATOM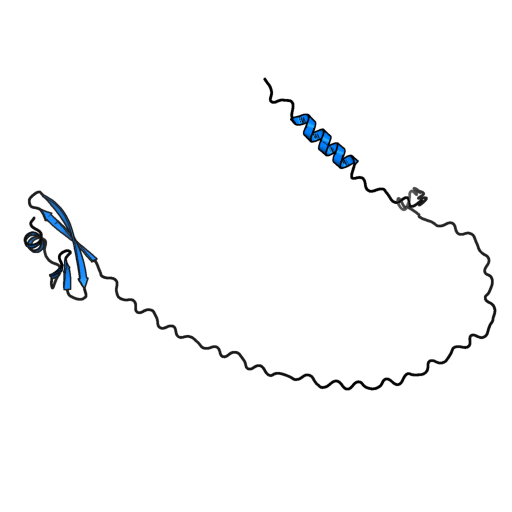 615 O O . THR A 1 78 ? 32.291 -9.172 -56.862 1.00 78.62 78 THR A O 1
ATOM 618 N N . PRO A 1 79 ? 31.821 -11.039 -55.693 1.00 83.31 79 PRO A N 1
ATOM 619 C CA . PRO A 1 79 ? 30.385 -10.819 -55.747 1.00 83.31 79 PRO A CA 1
ATOM 620 C C . PRO A 1 79 ? 30.014 -9.565 -54.939 1.00 83.31 79 PRO A C 1
ATOM 622 O O . PRO A 1 79 ? 30.663 -9.268 -53.929 1.00 83.31 79 PRO A O 1
ATOM 625 N N . PRO A 1 80 ? 28.971 -8.827 -55.354 1.00 82.88 80 PRO A N 1
ATOM 626 C CA . PRO A 1 80 ? 28.516 -7.662 -54.612 1.00 82.88 80 PRO A CA 1
ATOM 627 C C . PRO A 1 80 ? 28.011 -8.070 -53.218 1.00 82.88 80 PRO A C 1
ATOM 629 O O . PRO A 1 80 ? 27.432 -9.152 -53.059 1.00 82.88 80 PRO A O 1
ATOM 632 N N . PRO A 1 81 ? 28.203 -7.218 -52.196 1.00 81.94 81 PRO A N 1
ATOM 633 C CA . PRO A 1 81 ? 27.715 -7.498 -50.856 1.00 81.94 81 PRO A CA 1
ATOM 634 C C . PRO A 1 81 ? 26.185 -7.577 -50.854 1.00 81.94 81 PRO A C 1
ATOM 636 O O . PRO A 1 81 ? 25.491 -6.738 -51.431 1.00 81.94 81 PRO A O 1
ATOM 639 N N . ARG A 1 82 ? 25.647 -8.593 -50.177 1.00 82.31 82 ARG A N 1
ATOM 640 C CA . ARG A 1 82 ? 24.203 -8.758 -50.008 1.00 82.31 82 ARG A CA 1
ATOM 641 C C . ARG A 1 82 ? 23.705 -7.758 -48.966 1.00 82.31 82 ARG A C 1
ATOM 643 O O . ARG A 1 82 ? 24.025 -7.885 -47.788 1.00 82.31 82 ARG A O 1
ATOM 650 N N . VAL A 1 83 ? 22.906 -6.783 -49.390 1.00 82.00 83 VAL A N 1
ATOM 651 C CA . VAL A 1 83 ? 22.237 -5.850 -48.475 1.00 82.00 83 VAL A CA 1
ATOM 652 C C . VAL A 1 83 ? 21.056 -6.572 -47.831 1.00 82.00 83 VAL A C 1
ATOM 654 O O . VAL A 1 83 ? 20.088 -6.923 -48.504 1.00 82.00 83 VAL A O 1
ATOM 657 N N . VAL A 1 84 ? 21.144 -6.827 -46.527 1.00 83.44 84 VAL A N 1
ATOM 658 C CA . VAL A 1 84 ? 20.024 -7.347 -45.737 1.00 83.44 84 VAL A CA 1
ATOM 659 C C . VAL A 1 84 ? 19.253 -6.149 -45.200 1.00 83.44 84 VAL A C 1
ATOM 661 O O . VAL A 1 84 ? 19.722 -5.451 -44.305 1.00 83.44 84 VAL A O 1
ATOM 664 N N . VAL A 1 85 ? 18.079 -5.889 -45.774 1.00 83.81 85 VAL A N 1
ATOM 665 C CA . VAL A 1 85 ? 17.161 -4.866 -45.265 1.00 83.81 85 VAL A CA 1
ATOM 666 C C . VAL A 1 85 ? 16.542 -5.405 -43.979 1.00 83.81 85 VAL A C 1
ATOM 668 O O . VAL A 1 85 ? 15.667 -6.268 -44.016 1.00 83.81 85 VAL A O 1
ATOM 671 N N . VAL A 1 86 ? 17.039 -4.937 -42.834 1.00 87.06 86 VAL A N 1
ATOM 672 C CA . VAL A 1 86 ? 16.462 -5.268 -41.529 1.00 87.06 86 VAL A CA 1
ATOM 673 C C . VAL A 1 86 ? 15.244 -4.365 -41.314 1.00 87.06 86 VAL A C 1
ATOM 675 O O . VAL A 1 86 ? 15.395 -3.142 -41.351 1.00 87.06 86 VAL A O 1
ATOM 678 N N . PRO A 1 87 ? 14.036 -4.921 -41.118 1.00 86.69 87 PRO A N 1
ATOM 679 C CA . PRO A 1 87 ? 12.866 -4.109 -40.827 1.00 86.69 87 PRO A CA 1
ATOM 680 C C . PRO A 1 87 ? 13.033 -3.396 -39.475 1.00 86.69 87 PRO A C 1
ATOM 682 O O . PRO A 1 87 ? 13.646 -3.950 -38.556 1.00 86.69 87 PRO A O 1
ATOM 685 N N . PRO A 1 88 ? 12.489 -2.176 -39.329 1.00 85.69 88 PRO A N 1
ATOM 686 C CA . PRO A 1 88 ? 12.571 -1.442 -38.077 1.00 85.69 88 PRO A CA 1
ATOM 687 C C . PRO A 1 88 ? 11.858 -2.207 -36.948 1.00 85.69 88 PRO A C 1
ATOM 689 O O . PRO A 1 88 ? 10.846 -2.874 -37.193 1.00 85.69 88 PRO A O 1
ATOM 692 N N . PRO A 1 89 ? 12.355 -2.115 -35.702 1.00 82.81 89 PRO A N 1
ATOM 693 C CA . PRO A 1 89 ? 11.736 -2.788 -34.572 1.00 82.81 89 PRO A CA 1
ATOM 694 C C . PRO A 1 89 ? 10.321 -2.250 -34.336 1.00 82.81 89 PRO A C 1
ATOM 696 O O . PRO A 1 89 ? 10.101 -1.045 -34.208 1.00 82.81 89 PRO A O 1
ATOM 699 N N . VAL A 1 90 ? 9.349 -3.159 -34.255 1.00 83.88 90 VAL A N 1
ATOM 700 C CA . VAL A 1 90 ? 7.958 -2.821 -33.940 1.00 83.88 90 VAL A CA 1
ATOM 701 C C . VAL A 1 90 ? 7.865 -2.483 -32.454 1.00 83.88 90 VAL A C 1
ATOM 703 O O . VAL A 1 90 ? 7.876 -3.372 -31.601 1.00 83.88 90 VAL A O 1
ATOM 706 N N . VAL A 1 91 ? 7.757 -1.194 -32.133 1.00 82.44 91 VAL A N 1
ATOM 707 C CA . VAL A 1 91 ? 7.536 -0.724 -30.759 1.00 82.44 91 VAL A CA 1
ATOM 708 C C . VAL A 1 91 ? 6.090 -1.025 -30.366 1.00 82.44 91 VAL A C 1
ATOM 710 O O . VAL A 1 91 ? 5.172 -0.252 -30.642 1.00 82.44 91 VAL A O 1
ATOM 713 N N . ARG A 1 92 ? 5.866 -2.172 -29.721 1.00 81.50 92 ARG A N 1
ATOM 714 C CA . ARG A 1 92 ? 4.573 -2.491 -29.108 1.00 81.50 92 ARG A CA 1
ATOM 715 C C . ARG A 1 92 ? 4.456 -1.717 -27.799 1.00 81.50 92 ARG A C 1
ATOM 717 O O . ARG A 1 92 ? 5.185 -1.987 -26.849 1.00 81.50 92 ARG A O 1
ATOM 724 N N . ARG A 1 93 ? 3.535 -0.756 -27.740 1.00 79.25 93 ARG A N 1
ATOM 725 C CA . ARG A 1 93 ? 3.152 -0.125 -26.473 1.00 79.25 93 ARG A CA 1
ATOM 726 C C . ARG A 1 93 ? 2.372 -1.153 -25.661 1.00 79.25 93 ARG A C 1
ATOM 728 O O . ARG A 1 93 ? 1.239 -1.478 -26.002 1.00 79.25 93 ARG A O 1
ATOM 735 N N . VAL A 1 94 ? 2.999 -1.693 -24.622 1.00 78.25 94 VAL A N 1
ATOM 736 C CA . VAL A 1 94 ? 2.308 -2.516 -23.630 1.00 78.25 94 VAL A CA 1
ATOM 737 C C . VAL A 1 94 ? 1.464 -1.564 -22.791 1.00 78.25 94 VAL A C 1
ATOM 739 O O . VAL A 1 94 ? 1.991 -0.808 -21.978 1.00 78.25 94 VAL A O 1
ATOM 742 N N . ILE A 1 95 ? 0.156 -1.550 -23.041 1.00 76.25 95 ILE A N 1
ATOM 743 C CA . ILE A 1 95 ? -0.803 -0.858 -22.183 1.00 76.25 95 ILE A CA 1
ATOM 744 C C . ILE A 1 95 ? -0.937 -1.730 -20.938 1.00 76.25 95 ILE A C 1
ATOM 746 O O . ILE A 1 95 ? -1.682 -2.707 -20.926 1.00 76.25 95 ILE A O 1
ATOM 750 N N . VAL A 1 96 ? -0.142 -1.428 -19.915 1.00 77.25 96 VAL A N 1
ATOM 751 C CA . VAL A 1 96 ? -0.309 -2.040 -18.600 1.00 77.25 96 VAL A CA 1
ATOM 752 C C . VAL A 1 96 ? -1.592 -1.450 -18.027 1.00 77.25 96 VAL A C 1
ATOM 754 O O . VAL A 1 96 ? -1.658 -0.247 -17.774 1.00 77.25 96 VAL A O 1
ATOM 757 N N . ALA A 1 97 ? -2.633 -2.274 -17.895 1.00 80.44 97 ALA A N 1
ATOM 758 C CA . ALA A 1 97 ? -3.831 -1.869 -17.175 1.00 80.44 97 ALA A CA 1
ATOM 759 C C . ALA A 1 97 ? -3.411 -1.442 -15.757 1.00 80.44 97 ALA A C 1
ATOM 761 O O . ALA A 1 97 ? -2.595 -2.141 -15.144 1.00 80.44 97 ALA A O 1
ATOM 762 N N . PRO A 1 98 ? -3.901 -0.301 -15.243 1.00 79.75 98 PRO A N 1
ATOM 763 C CA . PRO A 1 98 ? -3.592 0.094 -13.879 1.00 79.75 98 PRO A CA 1
ATOM 764 C C . PRO A 1 98 ? -4.022 -1.029 -12.925 1.00 79.75 98 PRO A C 1
ATOM 766 O O . PRO A 1 98 ? -5.045 -1.676 -13.178 1.00 79.75 98 PRO A O 1
ATOM 769 N N . PRO A 1 99 ? -3.257 -1.290 -11.850 1.00 77.12 99 PRO A N 1
ATOM 770 C CA . PRO A 1 99 ? -3.695 -2.235 -10.838 1.00 77.12 99 PRO A CA 1
ATOM 771 C C . PRO A 1 99 ? -5.070 -1.794 -10.335 1.00 77.12 99 PRO A C 1
ATOM 773 O O . PRO A 1 99 ? -5.283 -0.614 -10.045 1.00 77.12 99 PRO A O 1
ATOM 776 N N . VAL A 1 100 ? -6.008 -2.738 -10.259 1.00 76.00 100 VAL A N 1
ATOM 777 C CA . VAL A 1 100 ? -7.271 -2.534 -9.552 1.00 76.00 100 VAL A CA 1
ATOM 778 C C . VAL A 1 100 ? -6.892 -2.285 -8.098 1.00 76.00 100 VAL A C 1
ATOM 780 O O . VAL A 1 100 ? -6.502 -3.201 -7.380 1.00 76.00 100 VAL A O 1
ATOM 783 N N . VAL A 1 101 ? -6.902 -1.017 -7.694 1.00 73.94 101 VAL A N 1
ATOM 784 C CA . VAL A 1 101 ? -6.708 -0.629 -6.301 1.00 73.94 101 VAL A CA 1
ATOM 785 C C . VAL A 1 101 ? -8.000 -0.997 -5.589 1.00 73.94 101 VAL A C 1
ATOM 787 O O . VAL A 1 101 ? -8.974 -0.246 -5.633 1.00 73.94 101 VAL A O 1
ATOM 790 N N . GLU A 1 102 ? -8.037 -2.183 -4.985 1.00 70.69 102 GLU A N 1
ATOM 791 C CA . GLU A 1 102 ? -9.081 -2.492 -4.015 1.00 70.69 102 GLU A CA 1
ATOM 792 C C . GLU A 1 102 ? -8.981 -1.454 -2.886 1.00 70.69 102 GLU A C 1
ATOM 794 O O . GLU A 1 102 ? -7.885 -1.223 -2.360 1.00 70.69 102 GLU A O 1
ATOM 799 N N . PRO A 1 103 ? -10.078 -0.757 -2.541 1.00 68.88 103 PRO A N 1
ATOM 800 C CA . PRO A 1 103 ? -10.046 0.211 -1.461 1.00 68.88 103 PRO A CA 1
ATOM 801 C C . PRO A 1 103 ? -9.664 -0.519 -0.174 1.00 68.88 103 PRO A C 1
ATOM 803 O O . PRO A 1 103 ? -10.316 -1.487 0.216 1.00 68.88 103 PRO A O 1
ATOM 806 N N . ALA A 1 104 ? -8.598 -0.058 0.480 1.00 69.75 104 ALA A N 1
ATOM 807 C CA . ALA A 1 104 ? -8.183 -0.608 1.760 1.00 69.75 104 ALA A CA 1
ATOM 808 C C . ALA A 1 104 ? -9.366 -0.578 2.750 1.00 69.75 104 ALA A C 1
ATOM 810 O O . ALA A 1 104 ? -10.095 0.425 2.797 1.00 69.75 104 ALA A O 1
ATOM 811 N N . PRO A 1 105 ? -9.570 -1.644 3.547 1.00 71.00 105 PRO A N 1
ATOM 812 C CA . PRO A 1 105 ? -10.630 -1.666 4.542 1.00 71.00 105 PRO A CA 1
ATOM 813 C C . PRO A 1 105 ? -10.431 -0.493 5.504 1.00 71.00 105 PRO A C 1
ATOM 815 O O . PRO A 1 105 ? -9.380 -0.342 6.127 1.00 71.00 105 PRO A O 1
ATOM 818 N N . THR A 1 106 ? -11.430 0.383 5.594 1.00 86.19 106 THR A N 1
ATOM 819 C CA . THR A 1 106 ? -11.357 1.551 6.476 1.00 86.19 106 THR A CA 1
ATOM 820 C C . THR A 1 106 ? -11.682 1.103 7.895 1.00 86.19 106 THR A C 1
ATOM 822 O O . THR A 1 106 ? -12.839 0.826 8.204 1.00 86.19 106 THR A O 1
ATOM 825 N N . THR A 1 107 ? -10.674 1.014 8.759 1.00 89.81 107 THR A N 1
ATOM 826 C CA . THR A 1 107 ? -10.866 0.671 10.176 1.00 89.81 107 THR A CA 1
ATOM 827 C C . THR A 1 107 ? -11.194 1.923 10.990 1.00 89.81 107 THR A C 1
ATOM 829 O O . THR A 1 107 ? -10.504 2.936 10.887 1.00 89.81 107 THR A O 1
ATOM 832 N N . ILE A 1 108 ? -12.238 1.857 11.813 1.00 89.56 108 ILE A N 1
ATOM 833 C CA . ILE A 1 108 ? -12.668 2.912 12.736 1.00 89.56 108 ILE A CA 1
ATOM 834 C C . ILE A 1 108 ? -12.490 2.407 14.164 1.00 89.56 108 ILE A C 1
ATOM 836 O O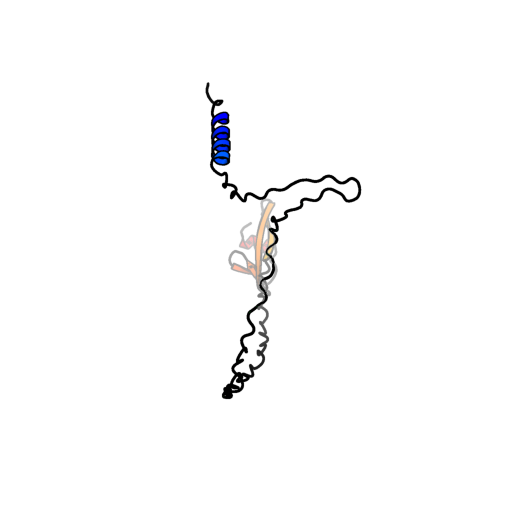 . ILE A 1 108 ? -12.980 1.336 14.507 1.00 89.56 108 ILE A O 1
ATOM 840 N N . THR A 1 109 ? -11.827 3.191 15.010 1.00 91.38 109 THR A N 1
ATOM 841 C CA . THR A 1 109 ? -11.678 2.876 16.435 1.00 91.38 109 THR A CA 1
ATOM 842 C C . THR A 1 109 ? -12.746 3.603 17.240 1.00 91.38 109 THR A C 1
ATOM 844 O O . THR A 1 109 ? -12.807 4.832 17.220 1.00 91.38 109 THR A O 1
ATOM 847 N N . VAL A 1 110 ? -13.564 2.851 17.972 1.00 89.06 110 VAL A N 1
ATOM 848 C CA . VAL A 1 110 ? -14.570 3.373 18.903 1.00 89.06 110 VAL A CA 1
ATOM 849 C C . VAL A 1 110 ? -14.097 3.115 20.330 1.00 89.06 110 VAL A C 1
ATOM 851 O O . VAL A 1 110 ? -13.697 2.001 20.662 1.00 89.06 110 VAL A O 1
ATOM 854 N N . TRP A 1 111 ? -14.129 4.146 21.172 1.00 89.44 111 TRP A N 1
ATOM 855 C CA . TRP A 1 111 ? -13.786 4.040 22.589 1.00 89.44 111 TRP A CA 1
ATOM 856 C C . TRP A 1 111 ? -15.054 3.874 23.424 1.00 89.44 111 TRP A C 1
ATOM 858 O O . TRP A 1 111 ? -15.970 4.691 23.339 1.00 89.44 111 TRP A O 1
ATOM 868 N N . ILE A 1 112 ? -15.094 2.815 24.227 1.00 89.06 112 ILE A N 1
ATOM 869 C CA . ILE A 1 112 ? -16.194 2.484 25.136 1.00 89.06 112 ILE A CA 1
ATOM 870 C C . ILE A 1 112 ? -15.757 2.780 26.554 1.00 89.06 112 ILE A C 1
ATOM 872 O O . ILE A 1 112 ? -14.640 2.444 26.929 1.00 89.06 112 ILE A O 1
ATOM 876 N N . THR A 1 113 ? -16.641 3.371 27.347 1.00 88.69 113 THR A N 1
ATOM 877 C CA . THR A 1 113 ? -16.399 3.610 28.773 1.00 88.69 113 THR A CA 1
ATOM 878 C C . THR A 1 113 ? -17.104 2.532 29.582 1.00 88.69 113 THR A C 1
ATOM 880 O O . THR A 1 113 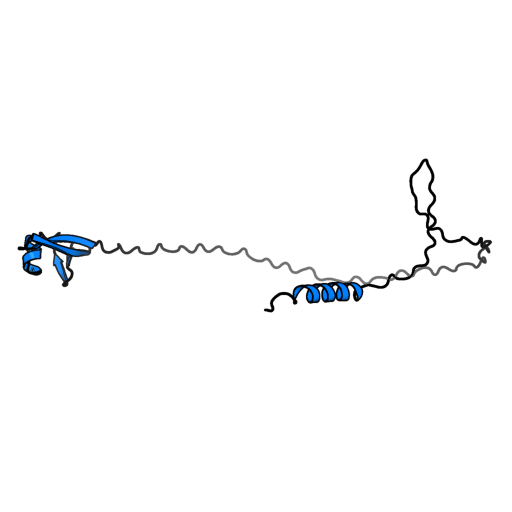? -18.325 2.388 29.506 1.00 88.69 113 THR A O 1
ATOM 883 N N . ASN A 1 114 ? -16.328 1.785 30.358 1.00 83.62 114 ASN A N 1
ATOM 884 C CA . ASN A 1 114 ? -16.814 0.723 31.226 1.00 83.62 114 ASN A CA 1
ATOM 885 C C . ASN A 1 114 ? -17.452 1.307 32.492 1.00 83.62 114 ASN A C 1
ATOM 887 O O . ASN A 1 114 ? -17.190 2.448 32.882 1.00 83.62 114 ASN A O 1
ATOM 891 N N . SER A 1 115 ? -18.232 0.486 33.194 1.00 82.62 115 SER A N 1
ATOM 892 C CA . SER A 1 115 ? -18.830 0.837 34.493 1.00 82.62 115 SER A CA 1
ATOM 893 C C . SER A 1 115 ? -17.812 1.257 35.570 1.00 82.62 115 SER A C 1
ATOM 895 O O . SER A 1 115 ? -18.143 2.043 36.453 1.00 82.62 115 SER A O 1
ATOM 897 N N . ASN A 1 116 ? -16.561 0.797 35.474 1.00 82.94 116 ASN A N 1
ATOM 898 C CA . ASN A 1 116 ? -15.460 1.182 36.365 1.00 82.94 116 ASN A CA 1
ATOM 899 C C . ASN A 1 116 ? -14.693 2.448 35.917 1.00 82.94 116 ASN A C 1
ATOM 901 O O . ASN A 1 116 ? -13.663 2.774 36.504 1.00 82.94 116 ASN A O 1
ATOM 905 N N . GLY A 1 117 ? -15.149 3.132 34.861 1.00 83.38 117 GLY A N 1
ATOM 906 C CA . GLY A 1 117 ? -14.500 4.320 34.295 1.00 83.38 117 GLY A CA 1
ATOM 907 C C . GLY A 1 117 ? -13.307 4.037 33.373 1.00 83.38 117 GLY A C 1
ATOM 908 O O . GLY A 1 117 ? -12.749 4.972 32.802 1.00 83.38 117 GLY A O 1
ATOM 909 N N . SER A 1 118 ? -12.915 2.772 33.193 1.00 86.94 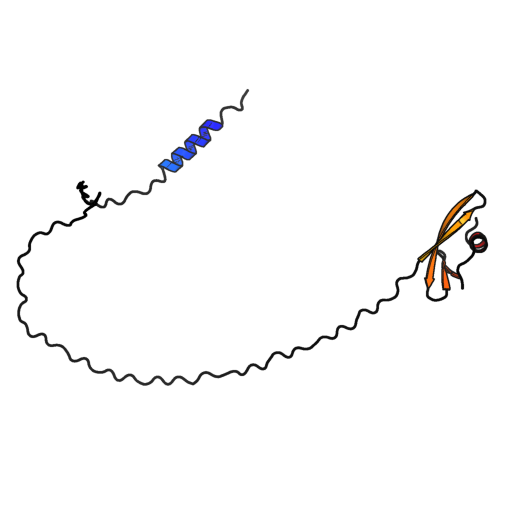118 SER A N 1
ATOM 910 C CA . SER A 1 118 ? -11.893 2.386 32.213 1.00 86.94 118 SER A CA 1
ATOM 911 C C . SER A 1 118 ? -12.411 2.541 30.780 1.00 86.94 118 SER A C 1
ATOM 913 O O . SER A 1 118 ? -13.618 2.469 30.546 1.00 86.94 118 SER A O 1
ATOM 915 N N . MET A 1 119 ? -11.509 2.742 29.815 1.00 90.00 119 MET A N 1
ATOM 916 C CA . MET A 1 119 ? -11.855 2.841 28.397 1.00 90.00 119 MET A CA 1
ATOM 917 C C . MET A 1 119 ? -11.334 1.639 27.611 1.00 90.00 119 MET A C 1
ATOM 919 O O . MET A 1 119 ? -10.143 1.334 27.667 1.00 90.00 119 MET A O 1
ATOM 923 N N . THR A 1 120 ? -12.206 1.002 26.831 1.00 89.44 120 THR A N 1
ATOM 924 C CA . THR A 1 120 ? -11.850 -0.109 25.939 1.00 89.44 120 THR A CA 1
ATOM 925 C C . THR A 1 120 ? -11.958 0.338 24.484 1.00 89.44 120 THR A C 1
ATOM 927 O O . THR A 1 120 ? -12.991 0.872 24.079 1.00 89.44 120 THR A O 1
ATOM 930 N N . SER A 1 121 ? -10.909 0.134 23.684 1.00 90.94 121 SER A N 1
ATOM 931 C CA . SER A 1 121 ? -10.941 0.418 22.247 1.00 90.94 121 SER A CA 1
ATOM 932 C C . SER A 1 121 ? -11.447 -0.786 21.458 1.00 90.94 121 SER A C 1
ATOM 934 O O . SER A 1 121 ? -10.936 -1.898 21.584 1.00 90.94 121 SER A O 1
ATOM 936 N N . ILE A 1 122 ? -12.445 -0.555 20.608 1.00 90.75 122 ILE A N 1
ATOM 937 C CA . ILE A 1 122 ? -12.966 -1.543 19.662 1.00 90.75 122 ILE A CA 1
ATOM 938 C C . ILE A 1 122 ? -12.690 -1.058 18.247 1.00 90.75 122 ILE A C 1
ATOM 940 O O . ILE A 1 122 ? -13.016 0.071 17.887 1.00 90.75 122 ILE A O 1
ATOM 944 N N . GLN A 1 123 ? -12.089 -1.926 17.438 1.00 92.81 123 GLN A N 1
ATOM 945 C CA . GLN A 1 123 ? -11.823 -1.661 16.030 1.00 92.81 123 GLN A CA 1
ATOM 946 C C . GLN A 1 123 ? -12.953 -2.229 15.178 1.00 92.81 123 GLN A C 1
ATOM 948 O O . GLN A 1 123 ? -13.188 -3.433 15.188 1.00 92.81 123 GLN A O 1
ATOM 953 N N . LEU A 1 124 ? -13.639 -1.369 14.434 1.00 92.81 124 LEU A N 1
ATOM 954 C CA . LEU A 1 124 ? -14.668 -1.743 13.473 1.00 92.81 124 LEU A CA 1
ATOM 955 C C . LEU A 1 124 ? -14.113 -1.624 12.060 1.00 92.81 124 LEU A C 1
ATOM 957 O O . LEU A 1 124 ? -13.543 -0.596 11.696 1.00 92.81 124 LEU A O 1
ATOM 961 N N . THR A 1 125 ? -14.315 -2.642 11.238 1.00 93.06 125 THR A N 1
ATOM 962 C CA . THR A 1 125 ? -13.919 -2.616 9.831 1.00 93.06 125 THR A CA 1
ATOM 963 C C . THR A 1 125 ? -15.098 -2.163 8.981 1.00 93.06 125 THR A C 1
ATOM 965 O O . THR A 1 125 ? -16.154 -2.791 9.000 1.00 93.06 125 THR A O 1
ATOM 968 N N . ARG A 1 126 ? -14.950 -1.067 8.233 1.00 90.19 126 ARG A N 1
ATOM 969 C CA . ARG A 1 126 ? -15.980 -0.609 7.297 1.00 90.19 126 ARG A CA 1
ATOM 970 C C . ARG A 1 126 ? -15.917 -1.425 6.011 1.00 90.19 126 ARG A C 1
ATOM 972 O O . ARG A 1 126 ? -14.923 -1.376 5.287 1.00 90.19 126 ARG A O 1
ATOM 979 N N . GLU A 1 127 ? -17.014 -2.099 5.704 1.00 89.56 127 GLU A N 1
ATOM 980 C CA . GLU A 1 127 ? -17.214 -2.885 4.490 1.00 89.56 127 GLU A CA 1
ATOM 981 C C . GLU A 1 127 ? -18.373 -2.244 3.705 1.00 89.56 127 GLU A C 1
ATOM 983 O O . GLU A 1 127 ? -19.548 -2.555 3.889 1.00 89.56 127 GLU A O 1
ATOM 988 N N . GLY A 1 128 ? -18.055 -1.250 2.869 1.00 86.12 128 GLY A N 1
ATOM 989 C CA . GLY A 1 128 ? -19.057 -0.495 2.109 1.00 86.12 128 GLY A CA 1
ATOM 990 C C . GLY A 1 128 ? -19.992 0.334 3.004 1.00 86.12 128 GLY A C 1
ATOM 991 O O . GLY A 1 128 ? -19.591 1.378 3.534 1.00 86.12 128 GLY A O 1
ATOM 992 N N . SER A 1 129 ? -21.242 -0.120 3.145 1.00 87.19 129 SER A N 1
ATOM 993 C CA . SER A 1 129 ? -22.297 0.558 3.921 1.00 87.19 129 SER A CA 1
ATOM 994 C C . SER A 1 129 ? -22.496 -0.002 5.331 1.00 87.19 129 SER A C 1
ATOM 996 O O . SER A 1 129 ? -23.268 0.574 6.090 1.00 87.19 129 SER A O 1
ATOM 998 N N . TRP A 1 13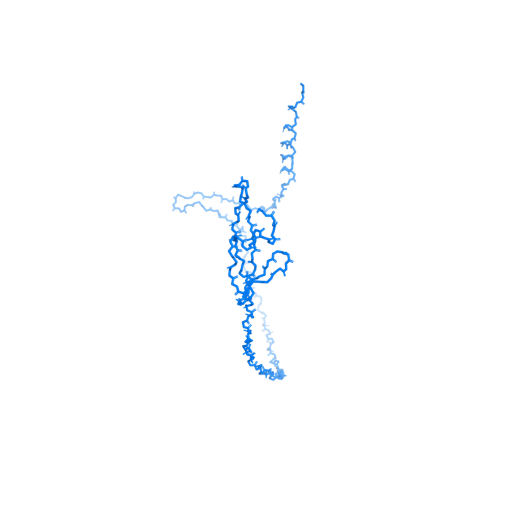0 ? -21.823 -1.094 5.695 1.00 91.12 130 TRP A N 1
ATOM 999 C CA . TRP A 1 130 ? -21.911 -1.689 7.029 1.00 91.12 130 TRP A CA 1
ATOM 1000 C C . TRP A 1 130 ? -20.549 -1.718 7.724 1.00 91.12 130 TRP A C 1
ATOM 1002 O O . TRP A 1 130 ? -19.490 -1.530 7.117 1.00 91.12 130 TRP A O 1
ATOM 1012 N N . TYR A 1 131 ? -20.590 -1.943 9.031 1.00 92.81 131 TYR A N 1
ATOM 1013 C CA . TYR A 1 131 ? -19.429 -2.041 9.902 1.00 92.81 131 TYR A CA 1
ATOM 1014 C C . TYR A 1 131 ? -19.366 -3.433 10.507 1.00 92.81 131 TYR A C 1
ATOM 1016 O O . TYR A 1 131 ? -20.358 -3.916 11.049 1.00 92.81 131 TYR A O 1
ATOM 1024 N N . ARG A 1 132 ? -18.194 -4.058 10.436 1.00 93.12 132 ARG A N 1
ATOM 1025 C CA . ARG A 1 132 ? -17.927 -5.379 10.991 1.00 93.12 132 ARG A CA 1
ATOM 1026 C C . ARG A 1 132 ? -17.123 -5.265 12.283 1.00 93.12 132 ARG A C 1
ATOM 1028 O O . ARG A 1 132 ? -16.084 -4.607 12.309 1.00 93.12 132 ARG A O 1
ATOM 1035 N N . GLY A 1 133 ? -17.617 -5.883 13.350 1.00 92.56 133 GLY A N 1
ATOM 1036 C CA . GLY A 1 133 ? -16.976 -5.927 14.660 1.00 92.56 133 GLY A CA 1
ATOM 1037 C C . GLY A 1 133 ? -15.938 -7.050 14.803 1.00 92.56 133 GLY A C 1
ATOM 1038 O O . GLY A 1 133 ? -15.940 -8.001 14.014 1.00 92.56 133 GLY A O 1
ATOM 1039 N N . PRO A 1 134 ? -15.064 -6.983 15.827 1.00 90.81 134 PRO A N 1
ATOM 1040 C CA . PRO A 1 134 ? -14.042 -7.994 16.099 1.00 90.81 134 PRO A CA 1
ATOM 1041 C C . PRO A 1 134 ? -14.564 -9.421 16.288 1.00 90.81 134 PRO A C 1
ATOM 1043 O O . PRO A 1 134 ? -13.834 -10.368 15.996 1.00 90.81 134 PRO A O 1
ATOM 1046 N N . ARG A 1 135 ? -15.803 -9.605 16.768 1.00 89.44 135 ARG A N 1
ATOM 1047 C CA . ARG A 1 135 ? -16.399 -10.944 16.947 1.00 89.44 135 ARG A CA 1
ATOM 1048 C C . ARG A 1 135 ? -17.281 -11.347 15.762 1.00 89.44 135 ARG A C 1
ATOM 1050 O O . ARG A 1 135 ? -17.985 -12.349 15.842 1.00 89.44 135 ARG A O 1
ATOM 1057 N N . GLY A 1 136 ? -17.229 -10.595 14.662 1.00 89.62 136 GLY A N 1
ATOM 1058 C CA . GLY A 1 136 ? -18.028 -10.841 13.464 1.00 89.62 136 GLY A CA 1
ATOM 1059 C C . GLY A 1 136 ? -19.444 -10.273 13.529 1.00 89.62 136 GLY A C 1
ATOM 1060 O O . GLY A 1 136 ? -20.299 -10.719 12.769 1.00 89.62 136 GLY A O 1
ATOM 1061 N N . GLU A 1 137 ? -19.712 -9.312 14.414 1.00 91.31 137 GLU A N 1
ATOM 1062 C CA . GLU A 1 137 ? -20.989 -8.594 14.430 1.00 91.31 137 GLU A CA 1
ATOM 1063 C C . GLU A 1 137 ? -21.083 -7.621 13.251 1.00 91.31 137 GLU A C 1
ATOM 1065 O O . GLU A 1 137 ? -20.069 -7.082 12.813 1.00 91.31 137 GLU A O 1
ATOM 1070 N N . TYR A 1 138 ? -22.295 -7.358 12.764 1.00 92.56 138 TYR A N 1
ATOM 1071 C CA . TYR A 1 138 ? -22.536 -6.425 11.665 1.00 92.56 138 TYR A CA 1
ATOM 1072 C C . TYR A 1 138 ? -23.454 -5.296 12.122 1.00 92.56 138 TYR A C 1
ATOM 1074 O O . TYR A 1 138 ? -24.521 -5.541 12.683 1.00 92.56 138 TYR A O 1
ATOM 1082 N N . TYR A 1 139 ? -23.054 -4.061 11.839 1.00 91.62 139 TYR A N 1
ATOM 1083 C CA . TYR A 1 139 ? -23.812 -2.856 12.153 1.00 91.62 139 TYR A CA 1
ATOM 1084 C C . TYR A 1 139 ? -24.105 -2.085 10.867 1.00 91.62 139 TYR A C 1
ATOM 1086 O O . TYR A 1 139 ? -23.215 -1.846 10.052 1.00 91.62 139 TYR A O 1
ATOM 1094 N N . THR A 1 140 ? -25.355 -1.665 10.683 1.00 92.31 140 THR A N 1
ATOM 1095 C CA . THR A 1 140 ? -25.787 -0.858 9.526 1.00 92.31 140 THR A CA 1
ATOM 1096 C C . THR A 1 140 ? -25.290 0.588 9.584 1.00 92.31 140 THR A C 1
ATOM 1098 O O . THR A 1 140 ? -25.313 1.296 8.584 1.00 92.31 140 THR A O 1
ATOM 1101 N N . SER A 1 141 ? -24.864 1.043 10.760 1.00 90.94 141 SER A N 1
ATOM 1102 C CA . SER A 1 141 ? -24.328 2.377 11.031 1.00 90.94 141 SER A CA 1
ATOM 1103 C C . SER A 1 141 ? -23.248 2.284 12.107 1.00 90.94 141 SER A C 1
ATOM 1105 O O . SER A 1 141 ? -23.072 1.228 12.712 1.00 90.94 141 SER A O 1
ATOM 1107 N N . ILE A 1 142 ? -22.529 3.380 12.366 1.00 89.50 142 ILE A N 1
ATOM 1108 C CA . ILE A 1 142 ? -21.573 3.436 13.479 1.00 89.50 142 ILE A CA 1
ATOM 1109 C C . ILE A 1 142 ? -22.353 3.200 14.788 1.00 89.50 142 ILE A C 1
ATOM 1111 O O . ILE A 1 142 ? -23.264 3.981 15.075 1.00 89.50 142 ILE A O 1
ATOM 1115 N N . PRO A 1 143 ? -22.055 2.129 15.547 1.00 88.62 143 PRO A N 1
ATOM 1116 C CA . PRO A 1 143 ? -22.780 1.808 16.769 1.00 88.62 143 PRO A CA 1
ATOM 1117 C C . PRO A 1 143 ? -22.434 2.794 17.885 1.00 88.62 143 PRO A C 1
ATOM 1119 O O . PRO A 1 143 ? -21.321 3.324 17.946 1.00 88.62 143 PRO A O 1
ATOM 1122 N N . THR A 1 144 ? -23.388 3.033 18.783 1.00 90.31 144 THR A N 1
ATOM 1123 C CA . THR A 1 144 ? -23.152 3.879 19.959 1.00 90.31 144 THR A CA 1
ATOM 1124 C C . THR A 1 144 ? -22.431 3.105 21.061 1.00 90.31 144 THR A C 1
ATOM 1126 O O . THR A 1 144 ? -22.369 1.871 21.055 1.00 90.31 144 THR A O 1
ATOM 1129 N N . ASN A 1 145 ? -21.892 3.836 22.036 1.00 87.69 145 ASN A N 1
ATOM 1130 C CA . ASN A 1 145 ? -21.216 3.254 23.192 1.00 87.69 145 ASN A CA 1
ATOM 1131 C C . ASN A 1 145 ? -22.142 2.262 23.929 1.00 87.69 145 ASN A C 1
ATOM 1133 O O . ASN A 1 145 ? -21.755 1.129 24.198 1.00 87.69 145 ASN A O 1
ATOM 1137 N N . GLU A 1 146 ? -23.407 2.627 24.146 1.00 84.88 146 GLU A N 1
ATOM 1138 C CA . GLU A 1 146 ? -24.400 1.807 24.853 1.00 84.88 146 GLU A CA 1
ATOM 1139 C C . GLU A 1 146 ? -24.670 0.477 24.142 1.00 84.88 146 GLU A C 1
ATOM 1141 O O . GLU A 1 146 ? -24.766 -0.563 24.793 1.00 84.88 146 GLU A O 1
ATOM 1146 N N . GLN A 1 147 ? -24.753 0.490 22.810 1.00 86.12 147 GLN A N 1
ATOM 1147 C CA . GLN A 1 147 ? -24.976 -0.721 22.017 1.00 86.12 147 GLN A CA 1
ATOM 1148 C C . GLN A 1 147 ? -23.788 -1.679 22.115 1.00 86.12 147 GLN A C 1
ATOM 1150 O O . GLN A 1 147 ? -23.971 -2.884 22.294 1.00 86.12 147 GLN A O 1
ATOM 1155 N N . LEU A 1 148 ? -22.566 -1.147 22.057 1.00 88.69 148 LEU A N 1
ATOM 1156 C CA . LEU A 1 148 ? -21.361 -1.960 22.187 1.00 88.69 148 LEU A CA 1
ATOM 1157 C C . LEU A 1 148 ? -21.199 -2.522 23.607 1.00 88.69 148 LEU A C 1
ATOM 1159 O O . LEU A 1 148 ? -20.738 -3.653 23.756 1.00 88.69 148 LEU A O 1
ATOM 1163 N N . ARG A 1 149 ? -21.631 -1.800 24.648 1.00 85.69 149 ARG A N 1
ATOM 1164 C CA . ARG A 1 149 ? -21.593 -2.298 26.036 1.00 85.69 149 ARG A CA 1
ATOM 1165 C C . ARG A 1 149 ? -22.415 -3.569 26.238 1.00 85.69 149 ARG A C 1
ATOM 1167 O O . ARG A 1 149 ? -21.965 -4.460 26.953 1.00 85.69 149 ARG A O 1
ATOM 1174 N N . VAL A 1 150 ? -23.573 -3.679 25.586 1.00 84.38 150 VAL A N 1
ATOM 1175 C CA . VAL A 1 150 ? -24.423 -4.882 25.657 1.00 84.38 150 VAL A CA 1
ATOM 1176 C C . VAL A 1 150 ? -23.738 -6.089 25.011 1.00 84.38 150 VAL A C 1
ATOM 1178 O O . VAL A 1 150 ? -23.802 -7.194 25.542 1.00 84.38 150 VAL A O 1
ATOM 1181 N N . VAL A 1 151 ? -23.059 -5.882 23.879 1.00 85.12 151 VAL A N 1
ATOM 1182 C CA . VAL A 1 151 ? -22.417 -6.958 23.104 1.00 85.12 151 VAL A CA 1
ATOM 1183 C C . VAL A 1 151 ? -21.097 -7.418 23.734 1.00 85.12 151 VAL A C 1
ATOM 1185 O O . VAL A 1 151 ? -20.774 -8.611 23.723 1.00 85.12 151 VAL A O 1
ATOM 1188 N N . TYR A 1 152 ? -20.327 -6.481 24.290 1.00 85.38 152 TYR A N 1
ATOM 1189 C CA . TYR A 1 152 ? -18.982 -6.737 24.810 1.00 85.38 152 TYR A CA 1
ATOM 1190 C C . TYR A 1 152 ? -18.907 -6.877 26.340 1.00 85.38 152 TYR A C 1
ATOM 1192 O O . TYR A 1 152 ? -17.901 -7.376 26.836 1.00 85.38 152 TYR A O 1
ATOM 1200 N N . GLY A 1 153 ? -19.973 -6.541 27.075 1.00 79.94 153 GLY A N 1
ATOM 1201 C CA . GLY A 1 153 ? -20.117 -6.823 28.507 1.00 79.94 153 GLY A CA 1
ATOM 1202 C C . GLY A 1 153 ? -19.328 -5.886 29.429 1.00 79.94 153 GLY A C 1
ATOM 1203 O O . GLY A 1 153 ? -18.481 -6.358 30.185 1.00 79.94 153 GLY A O 1
ATOM 1204 N N . PHE A 1 154 ? -19.620 -4.577 29.385 1.00 71.06 154 PHE A N 1
ATOM 1205 C CA . PHE A 1 154 ? -18.908 -3.523 30.141 1.00 71.06 154 PHE A CA 1
ATOM 1206 C C . PHE A 1 154 ? -19.767 -2.684 31.112 1.00 71.06 154 PHE A C 1
ATOM 1208 O O . PHE A 1 154 ? -20.898 -2.274 30.742 1.00 71.06 154 PHE A O 1
#